Protein AF-A0A164UI62-F1 (afdb_monomer_lite)

Structure (mmCIF, N/CA/C/O backbone):
data_AF-A0A164UI62-F1
#
_entry.id   AF-A0A164UI62-F1
#
loop_
_atom_site.group_PDB
_atom_site.id
_atom_site.type_symbol
_atom_site.label_atom_id
_atom_site.label_alt_id
_atom_site.label_comp_id
_atom_site.label_asym_id
_atom_site.label_entity_id
_atom_site.label_seq_id
_atom_site.pdbx_PDB_ins_code
_atom_site.Cartn_x
_atom_site.Cartn_y
_atom_site.Cartn_z
_atom_site.occupancy
_atom_site.B_iso_or_equiv
_atom_site.auth_seq_id
_atom_site.auth_comp_id
_atom_site.auth_asym_id
_atom_site.auth_atom_id
_atom_site.pdbx_PDB_model_num
ATOM 1 N N . MET A 1 1 ? 44.002 43.518 21.093 1.00 61.28 1 MET A N 1
ATOM 2 C CA . MET A 1 1 ? 44.263 42.320 21.924 1.00 61.28 1 MET A CA 1
ATOM 3 C C . MET A 1 1 ? 42.994 41.782 22.586 1.00 61.28 1 MET A C 1
ATOM 5 O O . MET A 1 1 ? 42.729 40.602 22.430 1.00 61.28 1 MET A O 1
ATOM 9 N N . ALA A 1 2 ? 42.159 42.602 23.240 1.00 70.00 2 ALA A N 1
ATOM 10 C CA . ALA A 1 2 ? 40.898 42.120 23.830 1.00 70.00 2 ALA A CA 1
ATOM 11 C C . ALA A 1 2 ? 39.893 41.567 22.791 1.00 70.00 2 ALA A C 1
ATOM 13 O O . ALA A 1 2 ? 39.393 40.460 22.957 1.00 70.00 2 ALA A O 1
ATOM 14 N N . SER A 1 3 ? 39.659 42.269 21.674 1.00 78.75 3 SER A N 1
ATOM 15 C CA . SER A 1 3 ? 38.688 41.834 20.648 1.00 78.75 3 SER A CA 1
ATOM 16 C C . SER A 1 3 ? 39.095 40.553 19.910 1.00 78.75 3 SER A C 1
ATOM 18 O O . SER A 1 3 ? 38.245 39.747 19.551 1.00 78.75 3 SER A O 1
ATOM 20 N N . THR A 1 4 ? 40.398 40.329 19.721 1.00 81.25 4 THR A N 1
ATOM 21 C CA . THR A 1 4 ? 40.928 39.099 19.112 1.00 81.25 4 THR A CA 1
ATOM 22 C C . THR A 1 4 ? 40.793 37.903 20.053 1.00 81.25 4 THR A C 1
ATOM 24 O O . THR A 1 4 ? 40.507 36.806 19.592 1.00 81.25 4 THR A O 1
ATOM 27 N N . ILE A 1 5 ? 40.930 38.108 21.370 1.00 82.88 5 ILE A N 1
ATOM 28 C CA . ILE A 1 5 ? 40.714 37.056 22.377 1.00 82.88 5 ILE A CA 1
ATOM 29 C C . ILE A 1 5 ? 39.238 36.638 22.409 1.00 82.88 5 ILE A C 1
ATOM 31 O O . ILE A 1 5 ? 38.954 35.446 22.395 1.00 82.88 5 ILE A O 1
ATOM 35 N N . GLN A 1 6 ? 38.312 37.603 22.363 1.00 85.94 6 GLN A N 1
ATOM 36 C CA . GLN A 1 6 ? 36.866 37.340 22.322 1.00 85.94 6 GLN A CA 1
ATOM 37 C C . GLN A 1 6 ? 36.464 36.531 21.076 1.00 85.94 6 GLN A C 1
ATOM 39 O O . GLN A 1 6 ? 35.718 35.556 21.171 1.00 85.94 6 GLN A O 1
ATOM 44 N N . LEU A 1 7 ? 37.019 36.886 19.910 1.00 86.88 7 LEU A N 1
ATOM 45 C CA . LEU A 1 7 ? 36.804 36.152 18.660 1.00 86.88 7 LEU A CA 1
ATOM 46 C C . LEU A 1 7 ? 37.265 34.688 18.773 1.00 86.88 7 LEU A C 1
ATOM 48 O O . LEU A 1 7 ? 36.541 33.778 18.374 1.00 86.88 7 LEU A O 1
ATOM 52 N N . VAL A 1 8 ? 38.450 34.459 19.350 1.00 91.38 8 VAL A N 1
ATOM 53 C CA . VAL A 1 8 ? 39.008 33.110 19.525 1.00 91.38 8 VAL A CA 1
ATOM 54 C C . VAL A 1 8 ? 38.166 32.290 20.501 1.00 91.38 8 VAL A C 1
ATOM 56 O O . VAL A 1 8 ? 37.869 31.133 20.213 1.00 91.38 8 VAL A O 1
ATOM 59 N N . THR A 1 9 ? 37.707 32.871 21.613 1.00 91.50 9 THR A N 1
ATOM 60 C CA . THR A 1 9 ? 36.838 32.153 22.558 1.00 91.50 9 THR A CA 1
ATOM 61 C C . THR A 1 9 ? 35.510 31.737 21.929 1.00 91.50 9 THR A C 1
ATOM 63 O O . THR A 1 9 ? 35.091 30.596 22.114 1.00 91.50 9 THR A O 1
ATOM 66 N N . TYR A 1 10 ? 34.874 32.596 21.123 1.00 94.12 10 TYR A N 1
ATOM 67 C CA . TYR A 1 10 ? 33.628 32.233 20.437 1.00 94.12 10 TYR A CA 1
ATOM 68 C C . TYR A 1 10 ? 33.839 31.154 19.370 1.00 94.12 10 TYR A C 1
ATOM 70 O O . TYR A 1 10 ? 33.026 30.234 19.255 1.00 94.12 10 TYR A O 1
ATOM 78 N N . ALA A 1 11 ? 34.950 31.214 18.631 1.00 93.31 11 ALA A N 1
ATOM 79 C CA . ALA A 1 11 ? 35.302 30.185 17.655 1.00 93.31 11 ALA A CA 1
ATOM 80 C C . ALA A 1 11 ? 35.530 28.817 18.322 1.00 93.31 11 ALA A C 1
ATOM 82 O O . ALA A 1 11 ? 35.048 27.800 17.830 1.00 93.31 11 ALA A O 1
ATOM 83 N N . VAL A 1 12 ? 36.202 28.785 19.477 1.00 94.56 12 VAL A N 1
ATOM 84 C CA . VAL A 1 12 ? 36.443 27.537 20.220 1.00 94.56 12 VAL A CA 1
ATOM 85 C C . VAL A 1 12 ? 35.140 26.958 20.777 1.00 94.56 12 VAL A C 1
ATOM 87 O O . VAL A 1 12 ? 34.905 25.764 20.623 1.00 94.56 12 VAL A O 1
ATOM 90 N N . VAL A 1 13 ? 34.269 27.778 21.376 1.00 94.06 13 VAL A N 1
ATOM 91 C CA . VAL A 1 13 ? 32.989 27.316 21.954 1.00 94.06 13 VAL A CA 1
ATOM 92 C C . VAL A 1 13 ? 32.035 26.776 20.883 1.00 94.06 13 VAL A C 1
ATOM 94 O O . VAL A 1 13 ? 31.382 25.753 21.083 1.00 94.06 13 VAL A O 1
ATOM 97 N N . THR A 1 14 ? 31.959 27.434 19.724 1.00 91.44 14 THR A N 1
ATOM 98 C CA . THR A 1 14 ? 31.123 26.960 18.609 1.00 91.44 14 THR A CA 1
ATOM 99 C C . THR A 1 14 ? 31.677 25.675 17.997 1.00 91.44 14 THR A C 1
ATOM 101 O O . THR A 1 14 ? 30.915 24.736 17.770 1.00 91.44 14 THR A O 1
ATOM 104 N N . ALA A 1 15 ? 32.996 25.576 17.809 1.00 93.38 15 ALA A N 1
ATOM 105 C CA . ALA A 1 15 ? 33.633 24.372 17.281 1.00 93.38 15 ALA A CA 1
ATOM 106 C C . ALA A 1 15 ? 33.463 23.156 18.206 1.00 93.38 15 ALA A C 1
ATOM 108 O O . ALA A 1 15 ? 33.169 22.064 17.722 1.00 93.38 15 ALA A O 1
ATOM 109 N N . THR A 1 16 ? 33.600 23.321 19.527 1.00 92.25 16 THR A N 1
ATOM 110 C CA . THR A 1 16 ? 33.424 22.211 20.479 1.00 92.25 16 THR A CA 1
ATOM 111 C C . THR A 1 16 ? 31.970 21.760 20.571 1.00 92.25 16 THR A C 1
ATOM 113 O O . THR A 1 16 ? 31.717 20.556 20.565 1.00 92.25 16 THR A O 1
ATOM 116 N N . SER A 1 17 ? 31.012 22.693 20.569 1.00 91.00 17 SER A N 1
ATOM 117 C CA . SER A 1 17 ? 29.578 22.373 20.535 1.00 91.00 17 SER A CA 1
ATOM 118 C C . SER A 1 17 ? 29.195 21.600 19.267 1.00 91.00 17 SER A C 1
ATOM 120 O O . SER A 1 17 ? 28.565 20.545 19.349 1.00 91.00 17 SER A O 1
ATOM 122 N N . LEU A 1 18 ? 29.660 22.053 18.095 1.00 90.88 18 LEU A N 1
ATOM 123 C CA . LEU A 1 18 ? 29.425 21.359 16.825 1.00 90.88 18 LEU A CA 1
ATOM 124 C C . LEU A 1 18 ? 30.100 19.986 16.779 1.00 90.88 18 LEU A C 1
ATOM 126 O O . LEU A 1 18 ? 29.511 19.037 16.272 1.00 90.88 18 LEU A O 1
ATOM 130 N N . PHE A 1 19 ? 31.309 19.847 17.326 1.00 90.31 19 PHE A N 1
ATOM 131 C CA . PHE A 1 19 ? 32.026 18.572 17.351 1.00 90.31 19 PHE A CA 1
ATOM 132 C C . PHE A 1 19 ? 31.332 17.537 18.243 1.00 90.31 19 PHE A C 1
ATOM 134 O O . PHE A 1 19 ? 31.178 16.382 17.843 1.00 90.31 19 PHE A O 1
ATOM 141 N N . VAL A 1 20 ? 30.867 17.950 19.427 1.00 89.81 20 VAL A N 1
ATOM 142 C CA . VAL A 1 20 ? 30.079 17.097 20.330 1.00 89.81 20 VAL A CA 1
ATOM 143 C C . VAL A 1 20 ? 28.737 16.746 19.686 1.00 89.81 20 VAL A C 1
ATOM 145 O O . VAL A 1 20 ? 28.383 15.570 19.630 1.00 89.81 20 VAL A O 1
ATOM 148 N N . GLY A 1 21 ? 28.039 17.730 19.109 1.00 86.62 21 GLY A N 1
ATOM 149 C CA . GLY A 1 21 ? 26.794 17.515 18.370 1.00 86.62 21 GLY A CA 1
ATOM 150 C C . GLY A 1 21 ? 26.955 16.560 17.184 1.00 86.62 21 GLY A C 1
ATOM 151 O O . GLY A 1 21 ? 26.118 15.687 16.986 1.00 86.62 21 GLY A O 1
ATOM 152 N N . PHE A 1 22 ? 28.059 16.642 16.440 1.00 86.56 22 PHE A N 1
ATOM 153 C CA . PHE A 1 22 ? 28.367 15.734 15.331 1.00 86.56 22 PHE A CA 1
ATOM 154 C C . PHE A 1 22 ? 28.728 14.323 15.814 1.00 86.56 22 PHE A C 1
ATOM 156 O O . PHE A 1 22 ? 28.339 13.335 15.194 1.00 86.56 22 PHE A O 1
ATOM 163 N N . ARG A 1 23 ? 29.443 14.192 16.939 1.00 82.50 23 ARG A N 1
ATOM 164 C CA . ARG A 1 23 ? 29.797 12.885 17.523 1.00 82.50 23 ARG A CA 1
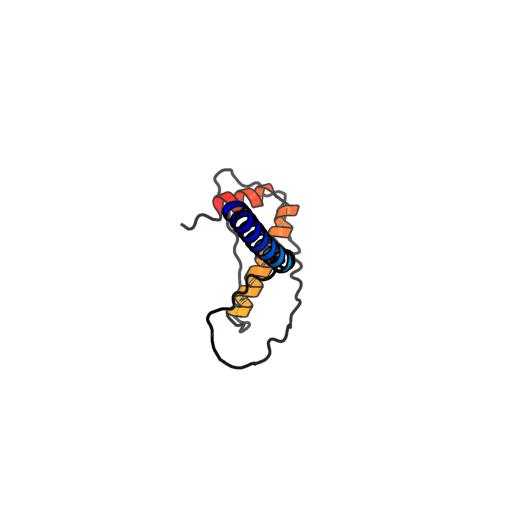ATOM 165 C C . ARG A 1 23 ? 28.598 12.162 18.129 1.00 82.50 23 ARG A C 1
ATOM 167 O O . ARG A 1 23 ? 28.534 10.946 18.004 1.00 82.50 23 ARG A O 1
ATOM 174 N N . LEU A 1 24 ? 27.649 12.881 18.729 1.00 75.88 24 LEU A N 1
ATOM 175 C CA . LEU A 1 24 ? 26.378 12.284 19.145 1.00 75.88 24 LEU A CA 1
ATOM 176 C C . LEU A 1 24 ? 25.452 12.047 17.944 1.00 75.88 24 LEU A C 1
ATOM 178 O O . LEU A 1 24 ? 24.855 10.983 17.850 1.00 75.88 24 LEU A O 1
ATOM 182 N N . GLY A 1 25 ? 25.368 12.992 17.005 1.00 68.56 25 GLY A N 1
ATOM 183 C CA . GLY A 1 25 ? 24.468 12.926 15.849 1.00 68.56 25 GLY A CA 1
ATOM 184 C C . GLY A 1 25 ? 24.864 11.899 14.783 1.00 68.56 25 GLY A C 1
ATOM 185 O O . GLY A 1 25 ? 23.991 11.328 14.139 1.00 68.56 25 GLY A O 1
ATOM 186 N N . SER A 1 26 ? 26.154 11.595 14.616 1.00 62.19 26 SER A N 1
ATOM 187 C CA . SER A 1 26 ? 26.616 10.583 13.644 1.00 62.19 26 SER A CA 1
ATOM 188 C C . SER A 1 26 ? 26.251 9.145 14.029 1.00 62.19 26 SER A C 1
ATOM 190 O O . SER A 1 26 ? 26.147 8.295 13.147 1.00 62.19 26 SER A O 1
ATOM 192 N N . SER A 1 27 ? 25.964 8.880 15.308 1.00 55.72 27 SER A N 1
ATOM 193 C CA . SER A 1 27 ? 25.437 7.588 15.776 1.00 55.72 27 SER A CA 1
ATOM 194 C C . SER A 1 27 ? 23.916 7.454 15.600 1.00 55.72 27 SER A C 1
ATOM 196 O O . SER A 1 27 ? 23.366 6.379 15.811 1.00 55.72 27 SER A O 1
ATOM 198 N N . VAL A 1 28 ? 23.238 8.523 15.164 1.00 54.34 28 VAL A N 1
ATOM 199 C CA . VAL A 1 28 ? 21.791 8.596 14.897 1.00 54.34 28 VAL A CA 1
ATOM 200 C C . VAL A 1 28 ? 21.551 8.489 13.382 1.00 54.34 28 VAL A C 1
ATOM 202 O O . VAL A 1 28 ? 20.666 9.130 12.831 1.00 54.34 28 VAL A O 1
ATOM 205 N N . THR A 1 29 ? 22.313 7.653 12.668 1.00 52.03 29 THR A N 1
ATOM 206 C CA . THR A 1 29 ? 21.775 7.062 11.429 1.00 52.03 29 THR A CA 1
ATOM 207 C C . THR A 1 29 ? 20.919 5.881 11.862 1.00 52.03 29 THR A C 1
ATOM 209 O O . THR A 1 29 ? 21.307 4.722 11.741 1.00 52.03 29 THR A O 1
ATOM 212 N N . PHE A 1 30 ? 19.777 6.190 12.477 1.00 50.97 30 PHE A N 1
ATOM 213 C CA . PHE A 1 30 ? 18.773 5.178 12.753 1.00 50.97 30 PHE A CA 1
ATOM 214 C C . PHE A 1 30 ? 18.270 4.633 11.413 1.00 50.97 30 PHE A C 1
ATOM 216 O O . PHE A 1 30 ? 18.064 5.409 10.473 1.00 50.97 30 PHE A O 1
ATOM 223 N N . PRO A 1 31 ? 18.046 3.315 11.302 1.00 45.34 31 PRO A N 1
ATOM 224 C CA . PRO A 1 31 ? 17.329 2.742 10.180 1.00 45.34 31 PRO A CA 1
ATOM 225 C C . PRO A 1 31 ? 15.870 3.207 10.279 1.00 45.34 31 PRO A C 1
ATOM 227 O O . PRO A 1 31 ? 15.022 2.525 10.848 1.00 45.34 31 PRO A O 1
ATOM 230 N N . LEU A 1 32 ? 15.573 4.385 9.726 1.00 49.00 32 LEU A N 1
ATOM 231 C CA . LEU A 1 32 ? 14.240 4.993 9.629 1.00 49.00 32 LEU A CA 1
ATOM 232 C C . LEU A 1 32 ? 13.336 4.243 8.623 1.00 49.00 32 LEU A C 1
ATOM 234 O O . LEU A 1 32 ? 12.666 4.859 7.802 1.00 49.00 32 LEU A O 1
ATOM 238 N N . VAL A 1 33 ? 13.365 2.906 8.620 1.00 47.88 33 VAL A N 1
ATOM 239 C CA . VAL A 1 33 ? 12.573 2.070 7.699 1.00 47.88 33 VAL A CA 1
ATOM 240 C C . VAL A 1 33 ? 11.974 0.814 8.352 1.00 47.88 33 VAL A C 1
ATOM 242 O O . VAL A 1 33 ? 11.189 0.150 7.685 1.00 47.88 33 VAL A O 1
ATOM 245 N N . ARG A 1 34 ? 12.247 0.448 9.620 1.00 42.19 34 ARG A N 1
ATOM 246 C CA . ARG A 1 34 ? 11.780 -0.873 10.115 1.00 42.19 34 ARG A CA 1
ATOM 247 C C . ARG A 1 34 ? 10.771 -0.984 11.243 1.00 42.19 34 ARG A C 1
ATOM 249 O O . ARG A 1 34 ? 10.234 -2.075 11.378 1.00 42.19 34 ARG A O 1
ATOM 256 N N . THR A 1 35 ? 10.393 0.081 11.929 1.00 43.19 35 THR A N 1
ATOM 257 C CA . THR A 1 35 ? 9.217 0.029 12.804 1.00 43.19 35 THR A CA 1
ATOM 258 C C . THR A 1 35 ? 8.512 1.376 12.761 1.00 43.19 35 THR A C 1
ATOM 260 O O . THR A 1 35 ? 8.848 2.314 13.475 1.00 43.19 35 THR A O 1
ATOM 263 N N . LEU A 1 36 ? 7.507 1.495 11.889 1.00 41.97 36 LEU A N 1
ATOM 264 C CA . LEU A 1 36 ? 6.346 2.298 12.256 1.00 41.97 36 LEU A CA 1
ATOM 265 C C . LEU A 1 36 ? 5.694 1.549 13.415 1.00 41.97 36 LEU A C 1
ATOM 267 O O . LEU A 1 36 ? 4.819 0.709 13.222 1.00 41.97 36 LEU A O 1
ATOM 271 N N . ASP A 1 37 ? 6.226 1.808 14.604 1.00 38.78 37 ASP A N 1
ATOM 272 C CA . ASP A 1 37 ? 5.607 1.494 15.872 1.00 38.78 37 ASP A CA 1
ATOM 273 C C . ASP A 1 37 ? 4.257 2.209 15.907 1.00 38.78 37 ASP A C 1
ATOM 275 O O . ASP A 1 37 ? 4.144 3.403 16.189 1.00 38.78 37 ASP A O 1
ATOM 279 N N . ILE A 1 38 ? 3.211 1.441 15.612 1.00 42.34 38 ILE A N 1
ATOM 280 C CA . ILE A 1 38 ? 1.825 1.681 16.022 1.00 42.34 38 ILE A CA 1
ATOM 281 C C . ILE A 1 38 ? 1.768 1.461 17.549 1.00 42.34 38 ILE A C 1
ATOM 283 O O . ILE A 1 38 ? 1.067 0.598 18.060 1.00 42.34 38 ILE A O 1
ATOM 287 N N . ALA A 1 39 ? 2.597 2.193 18.293 1.00 42.59 39 ALA A N 1
ATOM 288 C CA . ALA A 1 39 ? 2.800 2.005 19.723 1.00 42.59 39 ALA A CA 1
ATOM 289 C C . ALA A 1 39 ? 3.150 3.340 20.390 1.00 42.59 39 ALA A C 1
ATOM 291 O O . ALA A 1 39 ? 4.276 3.550 20.820 1.00 42.59 39 ALA A O 1
ATOM 292 N N . ALA A 1 40 ? 2.188 4.264 20.463 1.00 43.62 40 ALA A N 1
ATOM 293 C CA . ALA A 1 40 ? 2.207 5.328 21.473 1.00 43.62 40 ALA A CA 1
ATOM 294 C C . ALA A 1 40 ? 0.841 6.026 21.613 1.00 43.62 40 ALA A C 1
ATOM 296 O O . ALA A 1 40 ? 0.761 7.223 21.383 1.00 43.62 40 ALA A O 1
ATOM 297 N N . THR A 1 41 ? -0.216 5.290 21.983 1.00 37.69 41 THR A N 1
ATOM 298 C CA . THR A 1 41 ? -1.282 5.753 22.907 1.00 37.69 41 THR A CA 1
ATOM 299 C C . THR A 1 41 ? -2.178 4.574 23.321 1.00 37.69 41 THR A C 1
ATOM 301 O O . THR A 1 41 ? -3.358 4.560 22.989 1.00 37.69 41 THR A O 1
ATOM 304 N N . VAL A 1 42 ? -1.649 3.573 24.028 1.00 45.31 42 VAL A N 1
ATOM 305 C CA . VAL A 1 42 ? -2.462 2.750 24.945 1.00 45.31 42 VAL A CA 1
ATOM 306 C C . VAL A 1 42 ? -1.573 2.427 26.145 1.00 45.31 42 VAL A C 1
ATOM 308 O O . VAL A 1 42 ? -0.712 1.555 26.085 1.00 45.31 42 VAL A O 1
ATOM 311 N N . GLU A 1 43 ? -1.714 3.227 27.200 1.00 46.50 43 GLU A N 1
ATOM 312 C CA . GLU A 1 43 ? -1.271 2.861 28.545 1.00 46.50 43 GLU A CA 1
ATOM 313 C C . GLU A 1 43 ? -2.144 1.707 29.059 1.00 46.50 43 GLU A C 1
ATOM 315 O O . GLU A 1 43 ? -3.365 1.803 28.981 1.00 46.50 43 GLU A O 1
ATOM 320 N N . ASN A 1 44 ? -1.486 0.697 29.640 1.00 44.66 44 ASN A N 1
ATOM 321 C CA . ASN A 1 44 ? -2.001 -0.309 30.580 1.00 44.66 44 ASN A CA 1
ATOM 322 C C . ASN A 1 44 ? -3.200 -1.170 30.135 1.00 44.66 44 ASN A C 1
ATOM 324 O O . ASN A 1 44 ? -4.343 -0.759 30.290 1.00 44.66 44 ASN A O 1
ATOM 328 N N . ASP A 1 45 ? -2.939 -2.418 29.738 1.00 38.59 45 ASP A N 1
ATOM 329 C CA . ASP A 1 45 ? -3.319 -3.574 30.567 1.00 38.59 45 ASP A CA 1
ATOM 330 C C . ASP A 1 45 ? -2.627 -4.855 30.065 1.00 38.59 45 ASP A C 1
ATOM 332 O O . ASP A 1 45 ? -2.501 -5.072 28.865 1.00 38.59 45 ASP A O 1
ATOM 336 N N . GLU A 1 46 ? -2.135 -5.629 31.030 1.00 41.12 46 GLU A N 1
ATOM 337 C CA . GLU A 1 46 ? -1.840 -7.071 31.026 1.00 41.12 46 GLU A CA 1
ATOM 338 C C . GLU A 1 46 ? -1.084 -7.708 29.835 1.00 41.12 46 GLU A C 1
ATOM 340 O O . GLU A 1 46 ? -1.571 -7.870 28.719 1.00 41.12 46 GLU A O 1
ATOM 345 N N . LEU A 1 47 ? 0.135 -8.179 30.144 1.00 52.19 47 LEU A N 1
ATOM 346 C CA . LEU A 1 47 ? 0.800 -9.243 29.398 1.00 52.19 47 LEU A CA 1
ATOM 347 C C . LEU A 1 47 ? -0.087 -10.495 29.420 1.00 52.19 47 LEU A C 1
ATOM 349 O O . LEU A 1 47 ? -0.115 -11.182 30.435 1.00 52.19 47 LEU A O 1
ATOM 353 N N . ASP A 1 48 ? -0.705 -10.821 28.291 1.00 38.97 48 ASP A N 1
ATOM 354 C CA . ASP A 1 48 ? -1.104 -12.189 27.972 1.00 38.97 48 ASP A CA 1
ATOM 355 C C . ASP A 1 48 ? -0.661 -12.504 26.533 1.00 38.97 48 ASP A C 1
ATOM 357 O O . ASP A 1 48 ? -1.138 -11.934 25.553 1.00 38.97 48 ASP A O 1
ATOM 361 N N . ASP A 1 49 ? 0.358 -13.360 26.451 1.00 43.25 49 ASP A N 1
ATOM 362 C CA . ASP A 1 49 ? 0.708 -14.249 25.344 1.00 43.25 49 ASP A CA 1
ATOM 363 C C . ASP A 1 49 ? 0.477 -13.747 23.907 1.00 43.25 49 ASP A C 1
ATOM 365 O O . ASP A 1 49 ? -0.346 -14.273 23.155 1.00 43.25 49 ASP A O 1
ATOM 369 N N . ILE A 1 50 ? 1.342 -12.842 23.433 1.00 44.94 50 ILE A N 1
ATOM 370 C CA . ILE A 1 50 ? 1.637 -12.780 21.993 1.00 44.94 50 ILE A CA 1
ATOM 371 C C . ILE A 1 50 ? 2.562 -13.958 21.683 1.00 44.94 50 ILE A C 1
ATOM 373 O O . ILE A 1 50 ? 3.778 -13.813 21.554 1.00 44.94 50 ILE A O 1
ATOM 377 N N . HIS A 1 51 ? 1.985 -15.154 21.612 1.00 37.84 51 HIS A N 1
ATOM 378 C CA . HIS A 1 51 ? 2.636 -16.278 20.963 1.00 37.84 51 HIS A CA 1
ATOM 379 C C . HIS A 1 51 ? 2.777 -15.911 19.477 1.00 37.84 51 HIS A C 1
ATOM 381 O O . HIS A 1 51 ? 1.754 -15.717 18.818 1.00 37.84 51 HIS A O 1
ATOM 387 N N . PRO A 1 52 ? 3.989 -15.820 18.897 1.00 44.00 52 PRO A N 1
ATOM 388 C CA . PRO A 1 52 ? 4.158 -15.727 17.452 1.00 44.00 52 PRO A CA 1
ATOM 389 C C . PRO A 1 52 ? 3.933 -17.118 16.835 1.00 44.00 52 PRO A C 1
ATOM 391 O O . PRO A 1 52 ? 4.764 -17.659 16.119 1.00 44.00 52 PRO A O 1
ATOM 394 N N . GLU A 1 53 ? 2.802 -17.740 17.151 1.00 43.75 53 GLU A N 1
ATOM 395 C CA . GLU A 1 53 ? 2.135 -18.606 16.194 1.00 43.75 53 GLU A CA 1
ATOM 396 C C . GLU A 1 53 ? 1.434 -17.573 15.318 1.00 43.75 53 GLU A C 1
ATOM 398 O O . GLU A 1 53 ? 0.705 -16.731 15.822 1.00 43.75 53 GLU A O 1
ATOM 403 N N . TYR A 1 54 ? 1.740 -17.408 14.042 1.00 48.44 54 TYR A N 1
ATOM 404 C CA . TYR A 1 54 ? 1.928 -18.410 13.019 1.00 48.44 54 TYR A CA 1
ATOM 405 C C . TYR A 1 54 ? 2.813 -17.710 11.976 1.00 48.44 54 TYR A C 1
ATOM 407 O O . TYR A 1 54 ? 2.361 -16.751 11.351 1.00 48.44 54 TYR A O 1
ATOM 415 N N . GLU A 1 55 ? 4.054 -18.157 11.756 1.00 46.94 55 GLU A N 1
ATOM 416 C CA . GLU A 1 55 ? 4.748 -17.911 10.479 1.00 46.94 55 GLU A CA 1
ATOM 417 C C . GLU A 1 55 ? 4.011 -18.709 9.394 1.00 46.94 55 GLU A C 1
ATOM 419 O O . GLU A 1 55 ? 4.519 -19.671 8.822 1.00 46.94 55 GLU A O 1
ATOM 424 N N . GLN A 1 56 ? 2.751 -18.367 9.137 1.00 48.28 56 GLN A N 1
ATOM 425 C CA . GLN A 1 56 ? 2.079 -18.832 7.946 1.00 48.28 56 GLN A CA 1
ATOM 426 C C . GLN A 1 56 ? 2.574 -17.929 6.831 1.00 48.28 56 GLN A C 1
ATOM 428 O O . GLN A 1 56 ? 1.948 -16.925 6.511 1.00 48.28 56 GLN A O 1
ATOM 433 N N . SER A 1 57 ? 3.732 -18.276 6.265 1.00 49.25 57 SER A N 1
ATOM 434 C CA . SER A 1 57 ? 4.172 -17.714 4.998 1.00 49.25 57 SER A CA 1
ATOM 435 C C . SER A 1 57 ? 3.020 -17.882 4.013 1.00 49.25 57 SER A C 1
ATOM 437 O O . SER A 1 57 ? 2.717 -18.998 3.585 1.00 49.25 57 SER A O 1
ATOM 439 N N . ILE A 1 58 ? 2.316 -16.787 3.725 1.00 54.38 58 ILE A N 1
ATOM 440 C CA . ILE A 1 58 ? 1.225 -16.777 2.759 1.00 54.38 58 ILE A CA 1
ATOM 441 C C . ILE A 1 58 ? 1.884 -16.973 1.392 1.00 54.38 58 ILE A C 1
ATOM 443 O O . ILE A 1 58 ? 2.278 -16.017 0.722 1.00 54.38 58 ILE A O 1
ATOM 447 N N . GLU A 1 59 ? 2.071 -18.230 0.998 1.00 53.38 59 GLU A N 1
ATOM 448 C CA . GLU A 1 59 ? 2.482 -18.585 -0.351 1.00 53.38 59 GLU A CA 1
ATOM 449 C C . GLU A 1 59 ? 1.297 -18.308 -1.270 1.00 53.38 59 GLU A C 1
ATOM 451 O O . GLU A 1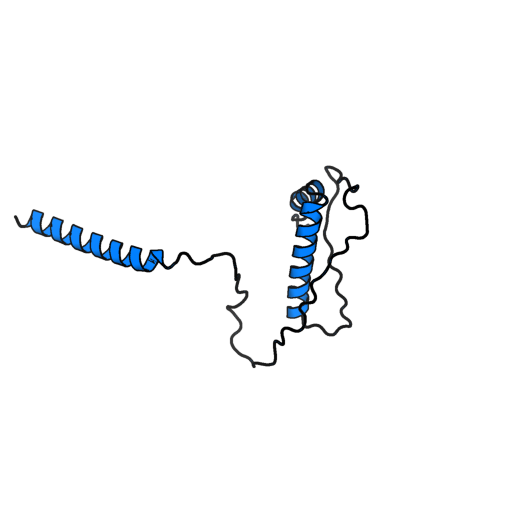 59 ? 0.355 -19.090 -1.389 1.00 53.38 59 GLU A O 1
ATOM 456 N N . ILE A 1 60 ? 1.308 -17.127 -1.887 1.00 58.34 60 ILE A N 1
ATOM 457 C CA . ILE A 1 60 ? 0.331 -16.771 -2.909 1.00 58.34 60 ILE A CA 1
ATOM 458 C C . ILE A 1 60 ? 0.715 -17.525 -4.185 1.00 58.34 60 ILE A C 1
ATOM 460 O O . ILE A 1 60 ? 1.357 -16.974 -5.086 1.00 58.34 60 ILE A O 1
ATOM 464 N N . GLU A 1 61 ? 0.303 -18.788 -4.287 1.00 57.12 61 GLU A N 1
ATOM 465 C CA . GLU A 1 61 ? 0.128 -19.444 -5.580 1.00 57.12 61 GLU A CA 1
ATOM 466 C C . GLU A 1 61 ? -1.006 -18.717 -6.302 1.00 57.12 61 GLU A C 1
ATOM 468 O O . GLU A 1 61 ? -2.187 -19.015 -6.156 1.00 57.12 61 GLU A O 1
ATOM 473 N N . GLY A 1 62 ? -0.641 -17.658 -7.026 1.00 55.53 62 GLY A N 1
ATOM 474 C CA . GLY A 1 62 ? -1.575 -16.947 -7.885 1.00 55.53 62 GLY A CA 1
ATOM 475 C C . GLY A 1 62 ? -1.977 -17.855 -9.039 1.00 55.53 62 GLY A C 1
ATOM 476 O O . GLY A 1 62 ? -1.320 -17.810 -10.081 1.00 55.53 62 GLY A O 1
ATOM 477 N N . ASP A 1 63 ? -3.007 -18.664 -8.807 1.00 61.66 63 ASP A N 1
ATOM 478 C CA . ASP A 1 63 ? -3.788 -19.361 -9.818 1.00 61.66 63 ASP A CA 1
ATOM 479 C C . ASP A 1 63 ? -4.550 -18.312 -10.632 1.00 61.66 63 ASP A C 1
ATOM 481 O O . ASP A 1 63 ? -5.282 -17.479 -10.092 1.00 61.66 63 ASP A O 1
ATOM 485 N N . GLY A 1 64 ? -4.302 -18.286 -11.934 1.00 59.25 64 GLY A N 1
ATOM 486 C CA . GLY A 1 64 ? -4.906 -17.322 -12.841 1.00 59.25 64 GLY A CA 1
ATOM 487 C C . GLY A 1 64 ? -3.891 -16.428 -13.535 1.00 59.25 64 GLY A C 1
ATOM 488 O O . GLY A 1 64 ? -2.977 -15.852 -12.941 1.00 59.25 64 GLY A O 1
ATOM 489 N N . ASP A 1 65 ? -4.100 -16.314 -14.839 1.00 68.38 65 ASP A N 1
ATOM 490 C CA . ASP A 1 65 ? -3.356 -15.542 -15.824 1.00 68.38 65 ASP A CA 1
ATOM 491 C C . ASP A 1 65 ? -3.443 -14.019 -15.575 1.00 68.38 65 ASP A C 1
ATOM 493 O O . ASP A 1 65 ? -3.947 -13.239 -16.379 1.00 68.38 65 ASP A O 1
ATOM 497 N N . LEU A 1 66 ? -2.946 -13.568 -14.420 1.00 70.44 66 LEU A N 1
ATOM 498 C CA . LEU A 1 66 ? -2.814 -12.154 -14.051 1.00 70.44 66 LEU A CA 1
ATOM 499 C C . LEU A 1 66 ? -1.904 -11.398 -15.033 1.00 70.44 66 LEU A C 1
ATOM 501 O O . LEU A 1 66 ? -1.955 -10.169 -15.109 1.00 70.44 66 LEU A O 1
ATOM 505 N N . ALA A 1 67 ? -1.071 -12.126 -15.781 1.00 66.31 67 ALA A N 1
ATOM 506 C CA . ALA A 1 67 ? -0.232 -11.588 -16.841 1.00 66.31 67 ALA A CA 1
ATOM 507 C C . ALA A 1 67 ? -1.046 -11.188 -18.086 1.00 66.31 67 ALA A C 1
ATOM 509 O O . ALA A 1 67 ? -0.727 -10.171 -18.702 1.00 66.31 67 ALA A O 1
ATOM 510 N N . ALA A 1 68 ? -2.109 -11.921 -18.439 1.00 71.94 68 ALA A N 1
ATOM 511 C CA . ALA A 1 68 ? -2.978 -11.563 -19.565 1.00 71.94 68 ALA A CA 1
ATOM 512 C C . ALA A 1 68 ? -3.999 -10.462 -19.253 1.00 71.94 68 ALA A C 1
ATOM 514 O O . ALA A 1 68 ? -4.578 -9.893 -20.182 1.00 71.94 68 ALA A O 1
ATOM 515 N N . VAL A 1 69 ? -4.212 -10.121 -17.979 1.00 77.62 69 VAL A N 1
ATOM 516 C CA . VAL A 1 69 ? -5.101 -9.016 -17.599 1.00 77.62 69 VAL A CA 1
ATOM 517 C C . VAL A 1 69 ? -4.489 -7.690 -18.058 1.00 77.62 69 VAL A C 1
ATOM 519 O O . VAL A 1 69 ? -3.498 -7.206 -17.504 1.00 77.62 69 VAL A O 1
ATOM 522 N N . GLN A 1 70 ? -5.091 -7.081 -19.078 1.00 76.31 70 GLN A N 1
ATOM 523 C CA . GLN A 1 70 ? -4.748 -5.733 -19.518 1.00 76.31 70 GLN A CA 1
ATOM 524 C C . GLN A 1 70 ? -5.714 -4.738 -18.871 1.00 76.31 70 GLN A C 1
ATOM 526 O O . GLN A 1 70 ? -6.906 -4.801 -19.16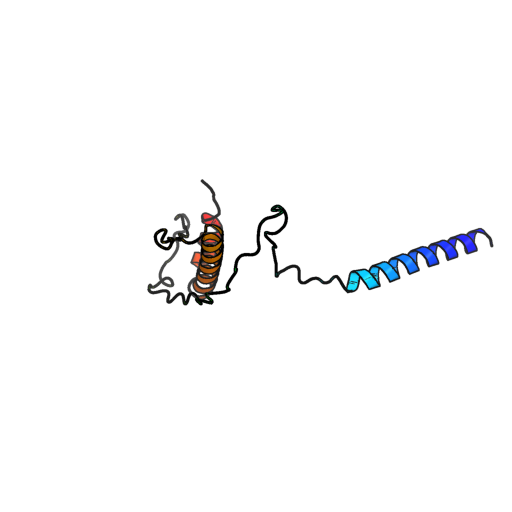4 1.00 76.31 70 GLN A O 1
ATOM 531 N N . PRO A 1 71 ? -5.240 -3.825 -18.004 1.00 74.19 71 PRO A N 1
ATOM 532 C CA . PRO A 1 71 ? -6.106 -2.786 -17.466 1.00 74.19 71 PRO A CA 1
ATOM 533 C C . PRO A 1 71 ? -6.545 -1.843 -18.589 1.00 74.19 71 PRO A C 1
ATOM 535 O O . PRO A 1 71 ? -5.702 -1.268 -19.287 1.00 74.19 71 PRO A O 1
ATOM 538 N N . GLY A 1 72 ? -7.856 -1.660 -18.764 1.00 75.06 72 GLY A N 1
ATOM 539 C CA . GLY A 1 72 ? -8.373 -0.577 -19.589 1.00 75.06 72 GLY A CA 1
ATOM 540 C C . GLY A 1 72 ? -7.950 0.778 -19.017 1.00 75.06 72 GLY A C 1
ATOM 541 O O . GLY A 1 72 ? -7.961 0.987 -17.807 1.00 75.06 72 GLY A O 1
ATOM 542 N N . ILE A 1 73 ? -7.606 1.727 -19.892 1.00 69.69 73 ILE A N 1
ATOM 543 C CA . ILE A 1 73 ? -7.051 3.053 -19.538 1.00 69.69 73 ILE A CA 1
ATOM 544 C C . ILE A 1 73 ? -7.945 3.825 -18.540 1.00 69.69 73 ILE A C 1
ATOM 546 O O . ILE A 1 73 ? -7.461 4.653 -17.774 1.00 69.69 73 ILE A O 1
ATOM 550 N N . PHE A 1 74 ? -9.250 3.538 -18.534 1.00 71.81 74 PHE A N 1
ATOM 551 C CA . PHE A 1 74 ? -10.254 4.183 -17.684 1.00 71.81 74 PHE A CA 1
ATOM 552 C C . PHE A 1 74 ? -11.032 3.206 -16.791 1.00 71.81 74 PHE A C 1
ATOM 554 O O . PHE A 1 74 ? -12.015 3.603 -16.167 1.00 71.81 74 PHE A O 1
ATOM 561 N N . GLU A 1 75 ? -10.635 1.935 -16.725 1.00 81.38 75 GLU A N 1
ATOM 562 C CA . GLU A 1 75 ? -11.365 0.951 -15.924 1.00 81.38 75 GLU A CA 1
ATOM 563 C C . GLU A 1 75 ? -10.958 1.041 -14.449 1.00 81.38 75 GLU A C 1
ATOM 565 O O . GLU A 1 75 ? -9.768 1.092 -14.146 1.00 81.38 75 GLU A O 1
ATOM 570 N N . PRO A 1 76 ? -11.904 1.061 -13.497 1.00 80.62 76 PRO A N 1
ATOM 571 C CA . PRO A 1 76 ? -11.562 1.098 -12.082 1.00 80.62 76 PRO A CA 1
ATOM 572 C C . PRO A 1 76 ? -10.909 -0.221 -11.649 1.00 80.62 76 PRO A C 1
ATOM 574 O O . PRO A 1 76 ? -11.465 -1.299 -11.858 1.00 80.62 76 PRO A O 1
ATOM 577 N N . CYS A 1 77 ? -9.750 -0.139 -10.995 1.00 84.44 77 CYS A N 1
ATOM 578 C CA . CYS A 1 77 ? -9.056 -1.291 -10.427 1.00 84.44 77 CYS A CA 1
ATOM 579 C C . CYS A 1 77 ? -9.048 -1.200 -8.897 1.00 84.44 77 CYS A C 1
ATOM 581 O O . CYS A 1 77 ? -8.669 -0.174 -8.335 1.00 84.44 77 CYS A O 1
ATOM 583 N N . LY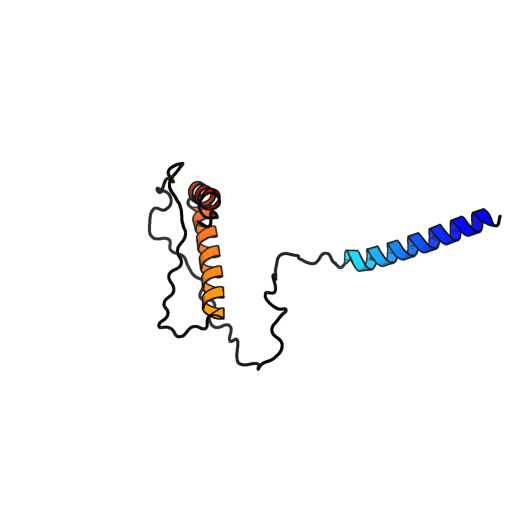S A 1 78 ? -9.467 -2.273 -8.215 1.00 86.25 78 LYS A N 1
ATOM 584 C CA . LYS A 1 78 ? -9.512 -2.356 -6.748 1.00 86.25 78 LYS A CA 1
ATOM 585 C C . LYS A 1 78 ? -8.967 -3.689 -6.254 1.00 86.25 78 LYS A C 1
ATOM 587 O O . LYS A 1 78 ? -9.156 -4.717 -6.899 1.00 86.25 78 LYS A O 1
ATOM 592 N N . MET A 1 79 ? -8.347 -3.656 -5.081 1.00 87.12 79 MET A N 1
ATOM 593 C CA . MET A 1 79 ? -7.918 -4.843 -4.349 1.00 87.12 79 MET A CA 1
ATOM 594 C C . MET A 1 79 ? -8.908 -5.104 -3.211 1.00 87.12 79 MET A C 1
ATOM 596 O O . MET A 1 79 ? -9.329 -4.166 -2.538 1.00 87.12 79 MET A O 1
ATOM 600 N N . ILE A 1 80 ? -9.300 -6.363 -3.016 1.00 88.75 80 ILE A N 1
ATOM 601 C CA . ILE A 1 80 ? -10.260 -6.773 -1.986 1.00 88.75 80 ILE A CA 1
ATOM 602 C C . ILE A 1 80 ? -9.625 -7.885 -1.156 1.00 88.75 80 ILE A C 1
ATOM 604 O O . ILE A 1 80 ? -9.136 -8.866 -1.710 1.00 88.75 80 ILE A O 1
ATOM 608 N N . LEU A 1 81 ? -9.655 -7.726 0.165 1.00 88.38 81 LEU A N 1
ATOM 609 C CA . LEU A 1 81 ? -9.235 -8.732 1.137 1.00 88.38 81 LEU A CA 1
ATOM 610 C C . LEU A 1 81 ? -10.494 -9.332 1.759 1.00 88.38 81 LEU A C 1
ATOM 612 O O . LEU A 1 81 ? -11.334 -8.601 2.283 1.00 88.38 81 LEU A O 1
ATOM 616 N N . VAL A 1 82 ? -10.642 -10.652 1.680 1.00 89.19 82 VAL A N 1
ATOM 617 C CA . VAL A 1 82 ? -11.781 -11.366 2.266 1.00 89.19 82 VAL A CA 1
ATOM 618 C C . VAL A 1 82 ? -11.294 -12.091 3.509 1.00 89.19 82 VAL A C 1
ATOM 620 O O . VAL A 1 82 ? -10.450 -12.979 3.420 1.00 89.19 82 VAL A O 1
ATOM 623 N N . VAL A 1 83 ? -11.828 -11.709 4.666 1.00 87.62 83 VAL A N 1
ATOM 624 C CA . VAL A 1 83 ? -11.463 -12.293 5.960 1.00 87.62 83 VAL A CA 1
ATOM 625 C C . VAL A 1 83 ? -12.572 -13.230 6.422 1.00 87.62 83 VAL A C 1
ATOM 627 O O . VAL A 1 83 ? -13.752 -12.879 6.386 1.00 87.62 83 VAL A O 1
ATOM 630 N N . ARG A 1 84 ? -12.197 -14.425 6.888 1.00 88.44 84 ARG A N 1
ATOM 631 C CA . ARG A 1 84 ? -13.121 -15.335 7.571 1.00 88.44 84 ARG A CA 1
ATOM 632 C C . ARG A 1 84 ? -13.278 -14.917 9.029 1.00 88.44 84 ARG A C 1
ATOM 634 O O . ARG A 1 84 ? -12.335 -15.023 9.803 1.00 88.44 84 ARG A O 1
ATOM 641 N N . TYR A 1 85 ? -14.482 -14.505 9.408 1.00 85.06 85 TYR A N 1
ATOM 642 C CA . TYR A 1 85 ? -14.769 -14.056 10.773 1.00 85.06 85 TYR A CA 1
ATOM 643 C C . TYR A 1 85 ? -15.005 -15.209 11.770 1.00 85.06 85 TYR A C 1
ATOM 645 O O . TYR A 1 85 ? -14.835 -15.039 12.974 1.00 85.06 85 TYR A O 1
ATOM 653 N N . ASP A 1 86 ? -15.321 -16.414 11.283 1.00 83.75 86 ASP A N 1
ATOM 654 C CA . ASP A 1 86 ? -15.648 -17.574 12.133 1.00 83.75 86 ASP A CA 1
ATOM 655 C C . ASP A 1 86 ? -14.480 -18.069 13.001 1.00 83.75 86 ASP A C 1
ATOM 657 O O . ASP A 1 86 ? -14.678 -18.852 13.928 1.00 83.75 86 ASP A O 1
ATOM 661 N N . LEU A 1 87 ? -13.253 -17.635 12.698 1.00 79.25 87 LEU A N 1
ATOM 662 C CA . LEU A 1 87 ? -12.033 -18.113 13.346 1.00 79.25 87 LEU A CA 1
ATOM 663 C C . LEU A 1 87 ? -11.727 -17.423 14.691 1.00 79.25 87 LEU A C 1
ATOM 665 O O . LEU A 1 87 ? -10.680 -17.690 15.266 1.00 79.25 87 LEU A O 1
ATOM 669 N N . LYS A 1 88 ? -12.618 -16.549 15.194 1.00 77.00 88 LYS A N 1
ATOM 670 C CA . LYS A 1 88 ? -12.435 -15.767 16.439 1.00 77.00 88 LYS A CA 1
ATOM 671 C C . LYS A 1 88 ? -11.069 -15.067 16.531 1.00 77.00 88 LYS A C 1
ATOM 673 O O . LYS A 1 88 ? -10.461 -15.016 17.594 1.00 77.00 88 LYS A O 1
ATOM 678 N N . MET A 1 89 ? -10.585 -14.537 15.413 1.00 80.50 89 MET A N 1
ATOM 679 C CA . MET A 1 89 ? -9.380 -13.716 15.420 1.00 80.50 89 MET A CA 1
ATOM 680 C C . MET A 1 89 ? -9.673 -12.353 16.047 1.00 80.50 89 MET A C 1
ATOM 682 O O . MET A 1 89 ? -10.728 -11.768 15.786 1.00 80.50 89 MET A O 1
ATOM 686 N N . ASP A 1 90 ? -8.726 -11.841 16.830 1.00 86.12 90 ASP A N 1
ATOM 687 C CA . ASP A 1 90 ? -8.789 -10.471 17.324 1.00 86.12 90 ASP A CA 1
ATOM 688 C C . ASP A 1 90 ? -8.632 -9.463 16.171 1.00 86.12 90 ASP A C 1
ATOM 690 O O . ASP A 1 90 ? -7.998 -9.745 15.144 1.00 86.12 90 ASP A O 1
ATOM 694 N N . ALA A 1 91 ? -9.206 -8.271 16.336 1.00 83.06 91 ALA A N 1
ATOM 695 C CA . ALA A 1 91 ? -9.123 -7.202 15.347 1.00 83.06 91 ALA A CA 1
ATOM 696 C C . ALA A 1 91 ? -7.666 -6.834 15.004 1.00 83.06 91 ALA A C 1
ATOM 698 O O . ALA A 1 91 ? -7.365 -6.566 13.837 1.00 83.06 91 ALA A O 1
ATOM 699 N N . GLY A 1 92 ? -6.754 -6.880 15.983 1.00 81.62 92 GLY A N 1
ATOM 700 C CA . GLY A 1 92 ? -5.326 -6.637 15.777 1.00 81.62 92 GLY A CA 1
ATOM 701 C C . GLY A 1 92 ? -4.670 -7.691 14.884 1.00 81.62 92 GLY A C 1
ATOM 702 O O . GLY A 1 92 ? -3.945 -7.351 13.946 1.00 81.62 92 GLY A O 1
ATOM 703 N N . THR A 1 93 ? -4.985 -8.970 15.100 1.00 83.31 93 THR A N 1
ATOM 704 C CA . THR A 1 93 ? -4.469 -10.079 14.282 1.00 83.31 93 THR A CA 1
ATOM 705 C C . THR A 1 93 ? -5.010 -10.022 12.854 1.00 83.31 93 THR A C 1
ATOM 707 O O . THR A 1 93 ? -4.259 -10.228 11.900 1.00 83.31 93 THR A O 1
ATOM 710 N N . ILE A 1 94 ? -6.295 -9.685 12.682 1.00 85.75 94 ILE A N 1
ATOM 711 C CA . ILE A 1 94 ? -6.906 -9.502 11.356 1.00 85.75 94 ILE A CA 1
ATOM 712 C C . ILE A 1 94 ? -6.213 -8.367 10.597 1.00 85.75 94 ILE A C 1
ATOM 714 O O . ILE A 1 94 ? -5.899 -8.527 9.416 1.00 85.75 94 ILE A O 1
ATOM 718 N N . ALA A 1 95 ? -5.953 -7.235 11.256 1.00 84.81 95 ALA A N 1
ATOM 719 C CA . ALA A 1 95 ? -5.281 -6.097 10.636 1.00 84.81 95 ALA A CA 1
ATOM 720 C C . ALA A 1 95 ? -3.855 -6.456 10.190 1.00 84.81 95 ALA A C 1
ATOM 722 O O . ALA A 1 95 ? -3.482 -6.176 9.049 1.00 84.81 95 ALA A O 1
ATOM 723 N N . ALA A 1 96 ? -3.085 -7.133 11.048 1.00 86.06 96 ALA A N 1
ATOM 724 C CA . ALA A 1 96 ? -1.730 -7.575 10.726 1.00 86.06 96 ALA A CA 1
ATOM 725 C C . ALA A 1 96 ? -1.703 -8.516 9.509 1.00 86.06 96 ALA A C 1
ATOM 727 O O . ALA A 1 96 ? -0.947 -8.281 8.564 1.00 86.06 96 ALA A O 1
ATOM 728 N N . GLN A 1 97 ? -2.589 -9.517 9.475 1.00 86.19 97 GLN A N 1
ATOM 729 C CA . GLN A 1 97 ? -2.677 -10.455 8.351 1.00 86.19 97 GLN A CA 1
ATOM 730 C C . GLN A 1 97 ? -3.151 -9.787 7.059 1.00 86.19 97 GLN A C 1
ATOM 732 O O . GLN A 1 97 ? -2.628 -10.078 5.985 1.00 86.19 97 GLN A O 1
ATOM 737 N N . CYS A 1 98 ? -4.104 -8.856 7.137 1.00 88.50 98 CYS A N 1
ATOM 738 C CA . CYS A 1 98 ? -4.523 -8.066 5.980 1.00 88.50 98 CYS A CA 1
ATOM 739 C C . CYS A 1 98 ? -3.352 -7.265 5.392 1.00 88.50 98 CYS A C 1
ATOM 741 O O . CYS A 1 98 ? -3.192 -7.213 4.170 1.00 88.50 98 CYS A O 1
ATOM 743 N N . CYS A 1 99 ? -2.515 -6.667 6.244 1.00 86.75 99 CYS A N 1
ATOM 744 C CA . CYS A 1 99 ? -1.318 -5.940 5.820 1.00 86.75 99 CYS A CA 1
ATOM 745 C C . CYS A 1 99 ? -0.296 -6.868 5.152 1.00 86.75 99 CYS A C 1
ATOM 747 O O . CYS A 1 99 ? 0.210 -6.551 4.073 1.00 86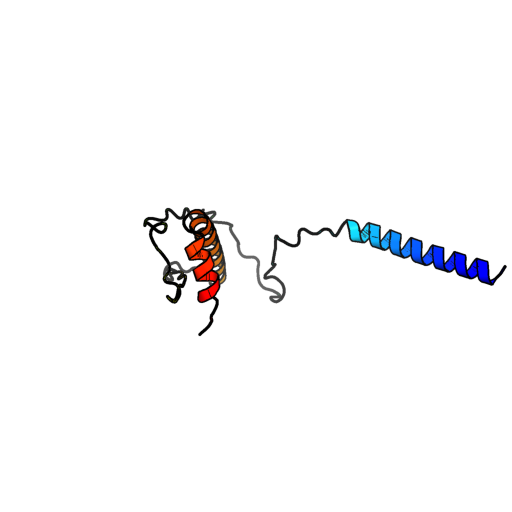.75 99 CYS A O 1
ATOM 749 N N . GLU A 1 100 ? -0.027 -8.027 5.751 1.00 85.12 100 GLU A N 1
ATOM 750 C CA . GLU A 1 100 ? 0.897 -9.017 5.197 1.00 85.12 100 GLU A CA 1
ATOM 751 C C . GLU A 1 100 ? 0.411 -9.563 3.848 1.00 85.12 100 GLU A C 1
ATOM 753 O O . GLU A 1 100 ? 1.159 -9.541 2.866 1.00 85.12 100 GLU A O 1
ATOM 758 N N . ALA A 1 101 ? -0.864 -9.946 3.756 1.00 86.19 101 ALA A N 1
ATOM 759 C CA . ALA A 1 101 ? -1.490 -10.406 2.520 1.00 86.19 101 ALA A CA 1
ATOM 760 C C . ALA A 1 101 ? -1.459 -9.327 1.427 1.00 86.19 101 ALA A C 1
ATOM 762 O O . ALA A 1 101 ? -1.167 -9.621 0.268 1.00 86.19 101 ALA A O 1
ATOM 763 N N . THR A 1 102 ? -1.694 -8.061 1.786 1.00 90.12 102 THR A N 1
ATOM 764 C CA . THR A 1 102 ? -1.602 -6.933 0.844 1.00 90.12 102 THR A CA 1
ATOM 765 C C . THR A 1 102 ? -0.205 -6.788 0.274 1.00 90.12 102 THR A C 1
ATOM 767 O O . THR A 1 102 ? -0.025 -6.665 -0.939 1.00 90.12 102 THR A O 1
ATOM 770 N N . LEU A 1 103 ? 0.799 -6.843 1.141 1.00 87.56 103 LEU A N 1
ATOM 771 C CA . LEU A 1 103 ? 2.191 -6.693 0.753 1.00 87.56 103 LEU A CA 1
ATOM 772 C C . LEU A 1 103 ? 2.678 -7.881 -0.088 1.00 87.56 103 LEU A C 1
ATOM 774 O O . LEU A 1 103 ? 3.402 -7.686 -1.068 1.00 87.56 103 LEU A O 1
ATOM 778 N N . ALA A 1 104 ? 2.252 -9.098 0.246 1.00 85.75 104 ALA A N 1
ATOM 779 C CA . ALA A 1 104 ? 2.521 -10.289 -0.550 1.00 85.75 104 ALA A CA 1
ATOM 780 C C . ALA A 1 104 ? 1.864 -10.197 -1.942 1.00 85.75 104 ALA A C 1
ATOM 782 O O . ALA A 1 104 ? 2.541 -10.402 -2.952 1.00 85.75 104 ALA A O 1
ATOM 783 N N . CYS A 1 105 ? 0.590 -9.793 -2.022 1.00 85.62 105 CYS A N 1
ATOM 784 C CA . CYS A 1 105 ? -0.111 -9.552 -3.288 1.00 85.62 105 CYS A CA 1
ATOM 785 C C . CYS A 1 105 ? 0.612 -8.510 -4.145 1.00 85.62 105 CYS A C 1
ATOM 787 O O . CYS A 1 105 ? 0.856 -8.745 -5.329 1.00 85.62 105 CYS A O 1
ATOM 789 N N . TYR A 1 106 ? 1.004 -7.382 -3.547 1.00 87.94 106 TYR A N 1
ATOM 790 C CA . TYR A 1 106 ? 1.714 -6.313 -4.244 1.00 87.94 106 TYR A CA 1
ATOM 791 C C . TYR A 1 106 ? 3.051 -6.791 -4.816 1.00 87.94 106 TYR A C 1
ATOM 793 O O . TYR A 1 106 ? 3.349 -6.533 -5.983 1.00 87.94 106 TYR A O 1
ATOM 801 N N . LYS A 1 107 ? 3.849 -7.531 -4.034 1.00 87.69 107 LYS A N 1
ATOM 802 C CA . LYS A 1 107 ? 5.136 -8.086 -4.488 1.00 87.69 107 LYS A CA 1
ATOM 803 C C . LYS A 1 107 ? 4.953 -9.043 -5.661 1.00 87.69 107 LYS A C 1
ATOM 805 O O . LYS A 1 107 ? 5.622 -8.896 -6.684 1.00 87.69 107 LYS A O 1
ATOM 810 N N . THR A 1 108 ? 4.021 -9.982 -5.538 1.00 85.69 108 THR A N 1
ATOM 811 C CA . THR A 1 108 ? 3.733 -10.965 -6.587 1.00 85.69 108 THR A CA 1
ATOM 812 C C . THR A 1 108 ? 3.230 -10.287 -7.860 1.00 85.69 108 THR A C 1
ATOM 814 O O . THR A 1 108 ? 3.695 -10.599 -8.958 1.00 85.69 108 THR A O 1
ATOM 817 N N . LEU A 1 109 ? 2.326 -9.313 -7.732 1.00 85.56 109 LEU A N 1
ATOM 818 C CA . LEU A 1 109 ? 1.762 -8.603 -8.876 1.00 85.56 109 LEU A CA 1
ATOM 819 C C . LEU A 1 109 ? 2.768 -7.656 -9.536 1.00 85.56 109 LEU A C 1
ATOM 821 O O . LEU A 1 109 ? 2.762 -7.522 -10.756 1.00 85.56 109 LEU A O 1
ATOM 825 N N . SER A 1 110 ? 3.678 -7.064 -8.763 1.00 87.25 110 SER A N 1
ATOM 826 C CA . SER A 1 110 ? 4.757 -6.219 -9.291 1.00 87.25 110 SER A CA 1
ATOM 827 C C . SER A 1 110 ? 5.693 -6.989 -10.218 1.00 87.25 110 SER A C 1
ATOM 829 O O . SER A 1 110 ? 6.163 -6.435 -11.211 1.00 87.25 110 SER A O 1
ATOM 831 N N . VAL A 1 111 ? 5.934 -8.272 -9.927 1.00 86.62 111 VAL A N 1
ATOM 832 C CA . VAL A 1 111 ? 6.739 -9.154 -10.785 1.00 86.62 111 VAL A CA 1
ATOM 833 C C . VAL A 1 111 ? 5.925 -9.665 -11.977 1.00 86.62 111 VAL A C 1
ATOM 835 O O . VAL A 1 111 ? 6.426 -9.663 -13.099 1.00 86.62 111 VAL A O 1
ATOM 838 N N . LYS A 1 112 ? 4.668 -10.081 -11.763 1.00 86.00 112 LYS A N 1
ATOM 839 C CA . LYS A 1 112 ? 3.827 -10.676 -12.819 1.00 86.00 112 LYS A CA 1
ATOM 840 C C . LYS A 1 112 ? 3.291 -9.652 -13.828 1.00 86.00 112 LYS A C 1
ATOM 842 O O . LYS A 1 112 ? 3.273 -9.931 -15.023 1.00 86.00 112 LYS A O 1
ATOM 847 N N . ASN A 1 113 ? 2.824 -8.489 -13.372 1.00 86.75 113 ASN A N 1
ATOM 848 C CA . ASN A 1 113 ? 2.179 -7.477 -14.211 1.00 86.75 113 ASN A CA 1
ATOM 849 C C . ASN A 1 113 ? 2.343 -6.053 -13.627 1.00 86.75 113 ASN A C 1
ATOM 851 O O . ASN A 1 113 ? 1.426 -5.511 -13.001 1.00 86.75 113 ASN A O 1
ATOM 855 N N . PRO A 1 114 ? 3.486 -5.384 -13.873 1.00 87.38 114 PRO A N 1
ATOM 856 C CA . PRO A 1 114 ? 3.750 -4.048 -13.333 1.00 87.38 114 PRO A CA 1
ATOM 857 C C . PRO A 1 114 ? 2.824 -2.964 -13.904 1.00 87.38 114 PRO A C 1
ATOM 859 O O . PRO A 1 114 ? 2.659 -1.907 -13.296 1.00 87.38 114 PRO A O 1
ATOM 862 N N . LYS A 1 115 ? 2.209 -3.195 -15.073 1.00 87.19 115 LYS A N 1
ATOM 863 C CA . LYS A 1 115 ? 1.236 -2.256 -15.654 1.00 87.19 115 LYS A CA 1
ATOM 864 C C . LYS A 1 115 ? -0.043 -2.219 -14.825 1.00 87.19 115 LYS A C 1
ATOM 866 O O . LYS A 1 115 ? -0.563 -1.136 -14.579 1.00 87.19 115 LYS A O 1
ATOM 871 N N . LEU A 1 116 ? -0.508 -3.384 -14.373 1.00 86.75 116 LEU A N 1
ATOM 872 C CA . LEU A 1 116 ? -1.691 -3.492 -13.527 1.00 86.75 116 LEU A CA 1
ATOM 873 C C . LEU A 1 116 ? -1.469 -2.846 -12.156 1.00 86.75 116 LEU A C 1
ATOM 875 O O . LEU A 1 116 ? -2.345 -2.127 -11.689 1.00 86.75 116 LEU A O 1
ATOM 879 N N . VAL A 1 117 ? -0.281 -3.015 -11.562 1.00 88.62 117 VAL A N 1
ATOM 880 C CA . VAL A 1 117 ? 0.087 -2.344 -10.301 1.00 88.62 117 VAL A CA 1
ATOM 881 C C . VAL A 1 117 ? 0.054 -0.826 -10.446 1.00 88.62 117 VAL A C 1
ATOM 883 O O . VAL A 1 117 ? -0.609 -0.158 -9.664 1.00 88.62 117 VAL A O 1
ATOM 886 N N . ARG A 1 118 ? 0.692 -0.272 -11.483 1.00 87.38 118 ARG A N 1
ATOM 887 C CA . ARG A 1 118 ? 0.664 1.181 -11.732 1.00 87.38 118 ARG A CA 1
ATOM 888 C C . ARG A 1 118 ? -0.749 1.697 -11.955 1.00 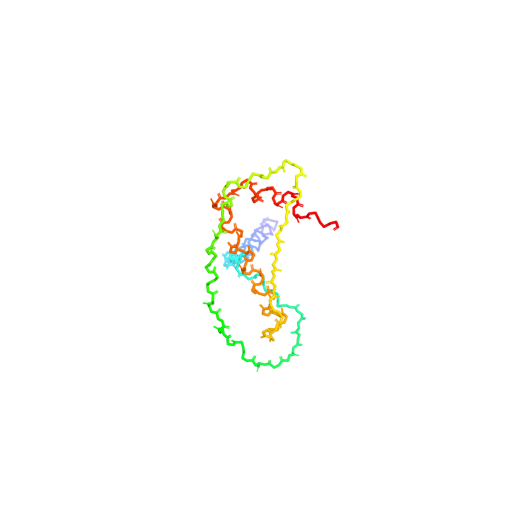87.38 118 ARG A C 1
ATOM 890 O O . ARG A 1 118 ? -1.103 2.771 -11.484 1.00 87.38 118 ARG A O 1
ATOM 897 N N . HIS A 1 119 ? -1.559 0.937 -12.685 1.00 87.44 119 HIS A N 1
ATOM 898 C CA . HIS A 1 119 ? -2.952 1.292 -12.912 1.00 87.44 119 HIS A CA 1
ATOM 899 C C . HIS A 1 119 ? -3.742 1.319 -11.602 1.00 87.44 119 HIS A C 1
ATOM 901 O O . HIS A 1 119 ? -4.453 2.288 -11.335 1.00 87.44 119 HIS A O 1
ATOM 907 N N . TRP A 1 120 ? -3.553 0.308 -10.751 1.00 87.31 120 TRP A N 1
ATOM 908 C CA . TRP A 1 120 ? -4.113 0.255 -9.404 1.00 87.31 120 TRP A CA 1
ATOM 909 C C . TRP A 1 120 ? -3.609 1.396 -8.507 1.00 87.31 120 TRP A C 1
ATOM 911 O O . TRP A 1 120 ? -4.409 1.985 -7.796 1.00 87.31 120 TRP A O 1
ATOM 921 N N . GLU A 1 121 ? -2.339 1.797 -8.572 1.00 85.88 121 GLU A N 1
ATOM 922 C CA . GLU A 1 121 ? -1.822 2.948 -7.810 1.00 85.88 121 GLU A CA 1
ATOM 923 C C . GLU A 1 121 ? -2.495 4.268 -8.229 1.00 85.88 121 GLU A C 1
ATOM 925 O O . GLU A 1 121 ? -2.766 5.129 -7.392 1.00 85.88 121 GLU A O 1
ATOM 930 N N . ILE A 1 122 ? -2.812 4.418 -9.520 1.00 84.06 122 ILE A N 1
ATOM 931 C CA . ILE A 1 122 ? -3.447 5.624 -10.073 1.00 84.06 122 ILE A CA 1
ATOM 932 C C . ILE A 1 122 ? -4.959 5.656 -9.798 1.00 84.06 122 ILE A C 1
ATOM 934 O O . ILE A 1 122 ? -5.514 6.725 -9.536 1.00 84.06 122 ILE A O 1
ATOM 938 N N . THR A 1 123 ? -5.647 4.512 -9.875 1.00 80.19 123 THR A N 1
ATOM 939 C CA . THR A 1 123 ? -7.117 4.435 -9.726 1.00 80.19 123 THR A CA 1
ATOM 940 C C . THR A 1 123 ? -7.587 4.016 -8.335 1.00 80.19 123 THR A C 1
ATOM 942 O O . THR A 1 123 ? -8.655 4.445 -7.906 1.00 80.19 123 THR A O 1
ATOM 945 N N . GLY A 1 124 ? -6.802 3.217 -7.618 1.00 66.56 124 GLY A N 1
ATOM 946 C CA . GLY A 1 124 ? -7.175 2.556 -6.366 1.00 66.56 124 GLY A CA 1
ATOM 947 C C . GLY A 1 124 ? -7.074 3.428 -5.114 1.00 66.56 124 GLY A C 1
ATOM 948 O O . GLY A 1 124 ? -7.740 3.127 -4.129 1.00 66.56 124 GLY A O 1
ATOM 949 N N . LEU A 1 125 ? -6.311 4.531 -5.141 1.00 61.06 125 LEU A N 1
ATOM 950 C CA . LEU A 1 125 ? -6.226 5.489 -4.022 1.00 61.06 125 LEU A CA 1
ATOM 951 C C . LEU A 1 125 ? -7.355 6.540 -4.039 1.00 61.06 125 LEU A C 1
ATOM 953 O O . LEU A 1 125 ? -7.404 7.433 -3.192 1.00 61.06 125 LEU A O 1
ATOM 957 N N . ARG A 1 126 ? -8.274 6.492 -5.008 1.00 55.50 126 ARG A N 1
ATOM 958 C CA . ARG A 1 126 ? -9.410 7.416 -5.027 1.00 55.50 126 ARG A CA 1
ATOM 959 C C . ARG A 1 126 ? -10.509 6.876 -4.109 1.00 55.50 126 ARG A C 1
ATOM 961 O O . ARG A 1 126 ? -11.351 6.100 -4.541 1.00 55.50 126 ARG A O 1
ATOM 968 N N . LEU A 1 127 ? -10.490 7.308 -2.847 1.00 46.03 127 LEU A N 1
ATOM 969 C CA . LEU A 1 127 ? -11.630 7.199 -1.932 1.00 46.03 127 LEU A CA 1
ATOM 970 C C . LEU A 1 127 ? -12.805 7.996 -2.532 1.00 46.03 127 LEU A C 1
ATOM 972 O O . LEU A 1 127 ? -12.798 9.227 -2.490 1.00 46.03 127 LEU A O 1
ATOM 976 N N . GLN A 1 128 ? -13.768 7.306 -3.142 1.00 39.34 128 GLN A N 1
ATOM 977 C CA . GLN A 1 128 ? -15.090 7.833 -3.497 1.00 39.34 128 GLN A CA 1
ATOM 978 C C . GLN A 1 128 ? -16.167 7.051 -2.760 1.00 39.34 128 GLN A C 1
ATOM 980 O O . GLN A 1 128 ? -15.976 5.827 -2.581 1.00 39.34 128 GLN A O 1
#

pLDDT: mean 71.83, std 18.34, range [37.69, 94.56]

Radius of gyration: 26.4 Å; chains: 1; bounding box: 60×62×51 Å

Sequence (128 aa):
MASTIQLVTYAVVTATSLFVGFRLGSSVTFPLVRTLDIAATVENDELDDIHPEYEQSIEIEGDGDLAAVQPGIFEPCKMILVVRYDLKMDAGTIAAQCCEATLACYKTLSVKNPKLVRHWEITGLRLQ

InterPro domains:
  IPR002833 Peptidyl-tRNA hydrolase, PTH2 [PF01981] (77-123)
  IPR002833 Peptidyl-tRNA hydrolase, PTH2 [PTHR12649] (15-124)
  IPR023476 Peptidyl-tRNA hydrolase II domain superfamily [G3DSA:3.40.1490.10] (76-127)
  IPR023476 Peptidyl-tRNA hydrolase II domain superfamily [SSF102462] (76-126)

Foldseek 3Di:
DVVVVVVVVVVVVVVVVVVVVCVVVVVPPPPPPDDPPPDPPDPDDDDDDPDPPDPPVPPPPPDDLLLPDDDDPPDADEDDDDDDPVVVDDPVRVVVVVVSVVVVVLVVCCVRPVNSSVNCVVRVPDDD

Organism: NCBI:txid1314777

Secondary structure (DSSP, 8-state):
-HHHHHHHHHHHHHHHHHHHHHHHHTT----TTS-----SS----------------------S-TTT----TT----------GGG---HHHHHHHHHHHHHHHHHHHHHH-HHHHHHHHHHTT---